Protein AF-A0A9X5RP06-F1 (afdb_monomer_lite)

Foldseek 3Di:
DPPDLDWDWDDDPNDIDTCSVVVVVLVVLLVVLVVDPDVVVVVVVLVVDDPVVNVSSVVSNVVVVVVVVVD

pLDDT: mean 88.54, std 11.55, range [38.31, 96.5]

Structure (mmCIF, N/CA/C/O backbone):
data_AF-A0A9X5RP06-F1
#
_entry.id   AF-A0A9X5RP06-F1
#
loop_
_atom_site.group_PDB
_atom_site.id
_atom_site.type_symbol
_atom_site.label_atom_id
_atom_site.label_alt_id
_atom_site.label_comp_id
_atom_site.label_asym_id
_atom_site.label_entity_id
_atom_site.label_seq_id
_atom_site.pdbx_PDB_ins_code
_atom_site.Cartn_x
_at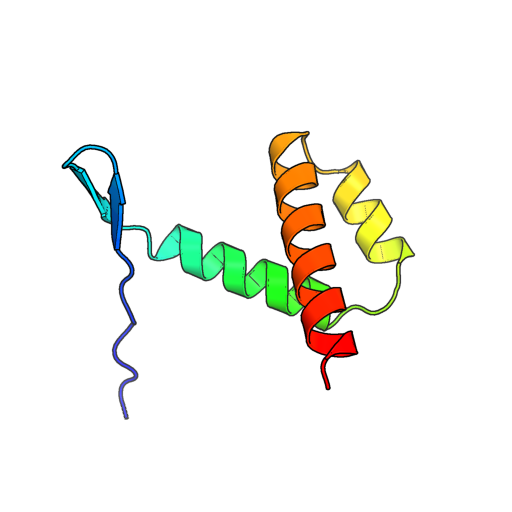om_site.Cartn_y
_atom_site.Cartn_z
_atom_site.occupancy
_atom_site.B_iso_or_equiv
_atom_site.auth_seq_id
_atom_site.auth_comp_id
_atom_site.auth_a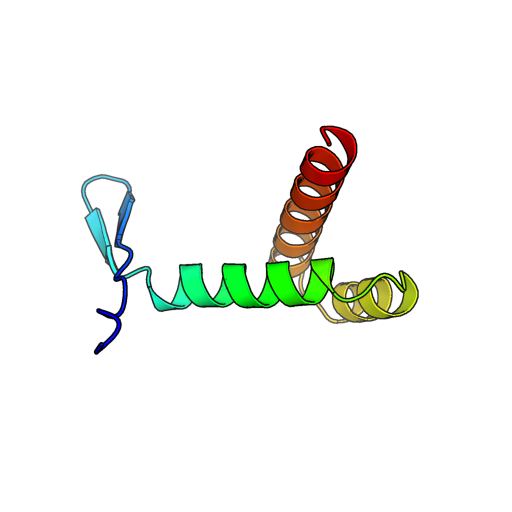sym_id
_atom_site.auth_atom_id
_atom_site.pdbx_PDB_model_num
ATOM 1 N N . MET A 1 1 ? -14.263 -9.135 -26.287 1.00 38.31 1 MET A N 1
ATOM 2 C CA . MET A 1 1 ? -13.340 -7.986 -26.347 1.00 38.31 1 MET A CA 1
ATOM 3 C C . MET A 1 1 ? -12.130 -8.375 -25.519 1.00 38.31 1 MET A C 1
ATOM 5 O O . MET A 1 1 ? -12.281 -8.558 -24.320 1.00 38.31 1 MET A O 1
ATOM 9 N N . VAL A 1 2 ? -10.995 -8.672 -26.155 1.00 42.62 2 VAL A N 1
ATOM 10 C CA . VAL A 1 2 ? -9.757 -8.961 -25.417 1.00 42.62 2 VAL A CA 1
ATOM 11 C C . VAL A 1 2 ? -9.311 -7.624 -24.844 1.00 42.62 2 VAL A C 1
ATOM 13 O O . VAL A 1 2 ? -9.004 -6.715 -25.610 1.00 42.62 2 VAL A O 1
ATOM 16 N N . LEU A 1 3 ? -9.394 -7.460 -23.524 1.00 52.03 3 LEU A N 1
ATOM 17 C CA . LEU A 1 3 ? -8.808 -6.303 -22.859 1.00 52.03 3 LEU A CA 1
ATOM 18 C C . LEU A 1 3 ? -7.310 -6.349 -23.150 1.00 52.03 3 LEU A C 1
ATOM 20 O O . LEU A 1 3 ? -6.633 -7.298 -22.760 1.00 52.03 3 LEU A O 1
ATOM 24 N N . SER A 1 4 ? -6.809 -5.366 -23.891 1.00 58.25 4 SER A N 1
ATOM 25 C CA . SER A 1 4 ? -5.376 -5.139 -24.018 1.00 58.25 4 SER A CA 1
ATOM 26 C C . SER A 1 4 ? -4.827 -4.997 -22.600 1.00 58.25 4 SER A C 1
ATOM 28 O O . SER A 1 4 ? -5.268 -4.105 -21.875 1.00 58.25 4 SER A O 1
ATOM 30 N N . ASN A 1 5 ? -3.916 -5.875 -22.180 1.00 77.19 5 ASN A N 1
ATOM 31 C CA . ASN A 1 5 ? -3.239 -5.704 -20.898 1.00 77.19 5 ASN A CA 1
ATOM 32 C C . ASN A 1 5 ? -2.502 -4.361 -20.950 1.00 77.19 5 ASN A C 1
ATOM 34 O O . ASN A 1 5 ? -1.564 -4.201 -21.731 1.00 77.19 5 ASN A O 1
ATOM 38 N N . VAL A 1 6 ? -2.976 -3.379 -20.180 1.00 84.75 6 VAL A N 1
ATOM 39 C CA . VAL A 1 6 ? -2.324 -2.072 -20.076 1.00 84.75 6 VAL A CA 1
ATOM 40 C C . VAL A 1 6 ? -0.941 -2.305 -19.482 1.00 84.75 6 VAL A C 1
ATOM 42 O O . VAL A 1 6 ? -0.820 -2.884 -18.404 1.00 84.75 6 VAL A O 1
ATOM 45 N N . GLN A 1 7 ? 0.092 -1.883 -20.206 1.00 92.31 7 GLN A N 1
ATOM 46 C CA . GLN A 1 7 ? 1.468 -1.901 -19.726 1.00 92.31 7 GLN A CA 1
ATOM 47 C C . GLN A 1 7 ? 1.838 -0.520 -19.203 1.00 92.31 7 GLN A C 1
ATOM 49 O O . GLN A 1 7 ? 1.487 0.500 -19.804 1.00 92.31 7 GLN A O 1
ATOM 54 N N . TYR A 1 8 ? 2.550 -0.502 -18.083 1.00 91.50 8 TYR A N 1
ATOM 55 C CA . TYR A 1 8 ? 3.017 0.719 -17.447 1.00 91.50 8 TYR A CA 1
ATOM 56 C C . TYR A 1 8 ? 4.535 0.768 -17.485 1.00 91.50 8 TYR A C 1
ATOM 58 O O . TYR A 1 8 ? 5.206 -0.232 -17.241 1.00 91.50 8 TYR A O 1
ATOM 66 N N . THR A 1 9 ? 5.073 1.958 -17.724 1.00 94.25 9 THR A N 1
ATOM 67 C CA . THR A 1 9 ? 6.515 2.182 -17.783 1.00 94.25 9 THR A CA 1
ATOM 68 C C . THR A 1 9 ? 6.883 3.316 -16.840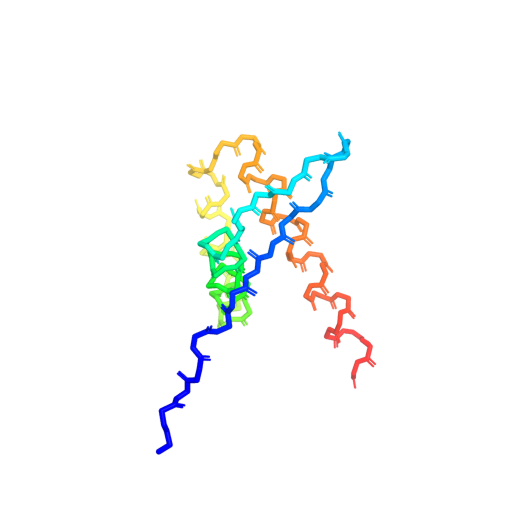 1.00 94.25 9 THR A C 1
ATOM 70 O O . THR A 1 9 ? 6.292 4.396 -16.891 1.00 94.25 9 THR A O 1
ATOM 73 N N . ALA A 1 10 ? 7.853 3.075 -15.962 1.00 93.25 10 ALA A N 1
ATOM 74 C CA . ALA A 1 10 ? 8.416 4.104 -15.099 1.00 93.25 10 ALA A CA 1
ATOM 75 C C . ALA A 1 10 ? 9.634 4.728 -15.784 1.00 93.25 10 ALA A C 1
ATOM 77 O O . ALA A 1 10 ? 10.524 4.013 -16.248 1.00 93.25 10 ALA A O 1
ATOM 78 N N . HIS A 1 11 ? 9.676 6.060 -15.825 1.00 93.44 11 HIS A N 1
ATOM 79 C CA . HIS A 1 11 ? 10.798 6.826 -16.361 1.00 93.44 11 HIS A CA 1
ATOM 80 C C . HIS A 1 11 ? 11.523 7.542 -15.220 1.00 93.44 11 HIS A C 1
ATOM 82 O O . HIS A 1 11 ? 10.912 8.332 -14.501 1.00 93.44 11 HIS A O 1
ATOM 88 N N . ALA A 1 12 ? 12.818 7.280 -15.055 1.00 90.50 12 ALA A N 1
ATOM 89 C CA . ALA A 1 12 ? 13.652 7.933 -14.050 1.00 90.50 12 ALA A CA 1
ATOM 90 C C . ALA A 1 12 ? 15.085 8.078 -14.569 1.00 90.50 12 ALA A C 1
ATOM 92 O O . ALA A 1 12 ? 15.660 7.111 -15.052 1.00 90.50 12 ALA A O 1
ATOM 93 N N . ASN A 1 13 ? 15.677 9.271 -14.445 1.00 89.94 13 ASN A N 1
ATOM 94 C CA . ASN A 1 13 ? 17.079 9.537 -14.802 1.00 89.94 13 ASN A CA 1
ATOM 95 C C . ASN A 1 13 ? 17.486 9.041 -16.209 1.00 89.94 13 ASN A C 1
ATOM 97 O O . ASN A 1 13 ? 18.530 8.418 -16.362 1.00 89.94 13 ASN A O 1
ATOM 101 N N . ASN A 1 14 ? 16.665 9.317 -17.229 1.00 91.62 14 ASN A N 1
ATOM 102 C CA . ASN A 1 14 ? 16.812 8.837 -18.617 1.00 91.62 14 ASN A CA 1
ATOM 103 C C . ASN A 1 14 ? 16.664 7.317 -18.830 1.00 91.62 14 ASN A C 1
ATOM 105 O O . ASN A 1 14 ? 16.697 6.879 -19.978 1.00 91.62 14 ASN A O 1
ATOM 109 N N . ASP A 1 15 ? 16.416 6.535 -17.780 1.00 91.62 15 ASP A N 1
ATOM 110 C CA . ASP A 1 15 ? 16.069 5.120 -17.886 1.00 91.62 15 ASP A CA 1
ATOM 111 C C . ASP A 1 15 ? 14.551 4.923 -17.929 1.00 91.62 15 ASP A C 1
ATOM 113 O O . ASP A 1 15 ? 13.777 5.650 -17.297 1.00 91.62 15 ASP A O 1
ATOM 117 N N . SER A 1 16 ? 14.126 3.892 -18.660 1.00 94.12 16 SER A N 1
ATOM 118 C CA . SER A 1 16 ? 12.742 3.432 -18.728 1.00 94.12 16 SER A CA 1
ATOM 119 C C . SER A 1 16 ? 12.681 1.954 -18.350 1.00 94.12 16 SER A C 1
ATOM 121 O O . SER A 1 16 ? 13.447 1.148 -18.880 1.00 94.12 16 SER A O 1
ATOM 123 N N . LYS A 1 17 ? 11.811 1.597 -17.401 1.00 94.44 17 LYS A N 1
ATOM 124 C CA . LYS A 1 17 ? 11.648 0.221 -16.904 1.00 94.44 17 LYS A CA 1
ATOM 125 C C . LYS A 1 17 ? 10.174 -0.156 -16.861 1.00 94.44 17 LYS A C 1
ATOM 127 O O . LYS A 1 17 ? 9.336 0.686 -16.537 1.00 94.44 17 LYS A O 1
ATOM 132 N N . ASP A 1 18 ? 9.876 -1.417 -17.162 1.00 94.00 18 ASP A N 1
ATOM 133 C CA . ASP A 1 18 ? 8.532 -1.967 -16.981 1.00 94.00 18 ASP A CA 1
ATOM 134 C C . ASP A 1 18 ? 8.126 -1.837 -15.504 1.00 94.00 18 ASP A C 1
ATOM 136 O O . ASP A 1 18 ? 8.866 -2.225 -14.598 1.00 94.00 18 ASP A O 1
ATOM 140 N N . ALA A 1 19 ? 6.968 -1.228 -15.280 1.00 94.50 19 ALA A N 1
ATOM 141 C CA . ALA A 1 19 ? 6.380 -0.966 -13.976 1.00 94.50 19 ALA A CA 1
ATOM 142 C C . ALA A 1 19 ? 4.981 -1.589 -13.846 1.00 94.50 19 ALA A C 1
ATOM 144 O O . ALA A 1 19 ? 4.258 -1.287 -12.896 1.00 94.50 19 ALA A O 1
ATOM 145 N N . THR A 1 20 ? 4.584 -2.445 -14.790 1.00 92.81 20 THR A N 1
ATOM 146 C CA . THR A 1 20 ? 3.230 -2.999 -14.884 1.00 92.81 20 THR A CA 1
ATOM 147 C C . THR A 1 20 ? 2.839 -3.749 -13.617 1.00 92.81 20 THR A C 1
ATOM 149 O O . THR A 1 20 ? 1.794 -3.468 -13.032 1.00 92.81 20 THR A O 1
ATOM 152 N N . GLU A 1 21 ? 3.698 -4.648 -13.134 1.00 92.62 21 GLU A N 1
ATOM 153 C CA . GLU A 1 21 ? 3.441 -5.401 -11.900 1.00 92.62 21 GLU A CA 1
ATOM 154 C C . GLU A 1 21 ? 3.343 -4.489 -10.675 1.00 92.62 21 GLU A C 1
ATOM 156 O O . GLU A 1 21 ? 2.458 -4.664 -9.839 1.00 92.62 21 GLU A O 1
ATOM 161 N N . TYR A 1 22 ? 4.207 -3.475 -10.601 1.00 90.44 22 TYR A N 1
ATOM 162 C CA . TYR A 1 22 ? 4.211 -2.518 -9.501 1.00 90.44 22 TYR A CA 1
ATOM 163 C C . TYR A 1 22 ? 2.913 -1.700 -9.454 1.00 90.44 22 TYR A C 1
ATOM 165 O O . TYR A 1 22 ? 2.275 -1.606 -8.405 1.00 90.44 22 TYR A O 1
ATOM 173 N N . VAL A 1 23 ? 2.470 -1.159 -10.593 1.00 92.00 23 VAL A N 1
ATOM 174 C CA . VAL A 1 23 ? 1.209 -0.406 -10.682 1.00 92.00 23 VAL A CA 1
ATOM 175 C C . VAL A 1 23 ? 0.008 -1.300 -10.366 1.00 92.00 23 VAL A C 1
ATOM 177 O O . VAL A 1 23 ? -0.886 -0.883 -9.627 1.00 92.00 23 VAL A O 1
ATOM 180 N N . ASN A 1 24 ? 0.006 -2.544 -10.851 1.00 91.94 24 ASN A N 1
ATOM 181 C CA . ASN A 1 24 ? -1.049 -3.505 -10.534 1.00 91.94 24 ASN A CA 1
ATOM 182 C C . ASN A 1 24 ? -1.104 -3.810 -9.029 1.00 91.94 24 ASN A C 1
ATOM 184 O O . ASN A 1 24 ? -2.189 -3.817 -8.447 1.00 91.94 24 ASN A O 1
ATOM 188 N N . ALA A 1 25 ? 0.045 -3.988 -8.369 1.00 90.25 25 ALA A N 1
ATOM 189 C CA . ALA A 1 25 ? 0.102 -4.186 -6.922 1.00 90.25 25 ALA A CA 1
ATOM 190 C C . ALA A 1 25 ? -0.487 -2.990 -6.152 1.00 90.25 25 ALA A C 1
ATOM 192 O O . ALA A 1 25 ? -1.299 -3.183 -5.244 1.00 90.25 25 ALA A O 1
ATOM 193 N N . LEU A 1 26 ? -0.160 -1.755 -6.554 1.00 92.06 26 LEU A N 1
ATOM 194 C CA . LEU A 1 26 ? -0.746 -0.547 -5.960 1.00 92.06 26 LEU A CA 1
ATOM 195 C C . LEU A 1 26 ? -2.266 -0.492 -6.136 1.00 92.06 26 LEU A C 1
ATOM 197 O O . LEU A 1 26 ? -2.978 -0.113 -5.202 1.00 92.06 26 LEU A O 1
ATOM 201 N N . ALA A 1 27 ? -2.775 -0.885 -7.306 1.00 91.88 27 ALA A N 1
ATOM 202 C CA . ALA A 1 27 ? -4.210 -0.935 -7.566 1.00 91.88 27 ALA A CA 1
ATOM 203 C C . ALA A 1 27 ? -4.918 -1.963 -6.667 1.00 91.88 27 ALA A C 1
ATOM 205 O O . ALA A 1 27 ? -5.970 -1.655 -6.099 1.00 91.88 27 ALA A O 1
ATOM 206 N N . TYR A 1 28 ? -4.328 -3.148 -6.476 1.00 91.88 28 TYR A N 1
ATOM 207 C CA . TYR A 1 28 ? -4.879 -4.169 -5.581 1.00 91.88 28 TYR A CA 1
ATOM 208 C C . TYR A 1 28 ? -4.897 -3.714 -4.121 1.00 91.88 28 TYR A C 1
ATOM 210 O O . TYR A 1 28 ? -5.936 -3.826 -3.470 1.00 91.88 28 TYR A O 1
ATOM 218 N N . ILE A 1 29 ? -3.797 -3.141 -3.624 1.00 91.25 29 ILE A N 1
ATOM 219 C CA . ILE A 1 29 ? -3.719 -2.619 -2.252 1.00 91.25 29 ILE A CA 1
ATOM 220 C C . ILE A 1 29 ? -4.735 -1.492 -2.054 1.00 91.25 29 ILE A C 1
ATOM 222 O O . ILE A 1 29 ? -5.491 -1.506 -1.088 1.00 91.25 29 ILE A O 1
ATOM 226 N N . SER A 1 30 ? -4.820 -0.551 -2.997 1.00 91.81 30 SER A N 1
ATOM 227 C CA . SER A 1 30 ? -5.789 0.550 -2.927 1.00 91.81 30 SER A CA 1
ATOM 228 C C . SER A 1 30 ? -7.231 0.042 -2.898 1.00 91.81 30 SER A C 1
ATOM 230 O O . SER A 1 30 ? -8.045 0.545 -2.130 1.00 91.81 30 SER A O 1
ATOM 232 N N . SER A 1 31 ? -7.540 -0.975 -3.706 1.00 91.75 31 SER A N 1
ATOM 233 C CA . SER A 1 31 ? -8.873 -1.586 -3.753 1.00 91.75 31 SER A CA 1
ATOM 234 C C . SER A 1 31 ? -9.206 -2.317 -2.455 1.00 91.75 31 SER A C 1
ATOM 236 O O . SER A 1 31 ? -10.316 -2.181 -1.949 1.00 91.75 31 SER A O 1
ATOM 238 N N . PHE A 1 32 ? -8.241 -3.049 -1.890 1.00 90.94 32 PHE A N 1
ATOM 239 C CA . PHE A 1 32 ? -8.377 -3.680 -0.580 1.00 90.94 32 PHE A CA 1
ATOM 240 C C . PHE A 1 32 ? -8.675 -2.629 0.499 1.00 90.94 32 PHE A C 1
ATOM 242 O O . PHE A 1 32 ? -9.687 -2.724 1.186 1.00 90.94 32 PHE A O 1
ATOM 249 N N . LEU A 1 33 ? -7.851 -1.585 0.599 1.00 92.44 33 LEU A N 1
ATOM 250 C CA . LEU A 1 33 ? -8.008 -0.539 1.614 1.00 92.44 33 LEU A CA 1
ATOM 251 C C . LEU A 1 33 ? -9.326 0.234 1.465 1.00 92.44 33 LEU A C 1
ATOM 253 O O . LEU A 1 33 ? -9.929 0.600 2.465 1.00 92.44 33 LEU A O 1
ATOM 257 N N . LEU A 1 34 ? -9.793 0.461 0.234 1.00 89.62 34 LEU A N 1
ATOM 258 C CA . LEU A 1 34 ? -11.082 1.106 -0.019 1.00 89.62 34 LEU A CA 1
ATOM 259 C C . LEU A 1 34 ? -12.272 0.212 0.370 1.00 89.62 34 LEU A C 1
ATOM 261 O O . LEU A 1 34 ? -13.278 0.714 0.866 1.00 89.62 34 LEU A O 1
ATOM 265 N N . ALA A 1 35 ? -12.176 -1.099 0.129 1.00 89.00 35 ALA A N 1
ATOM 266 C CA . ALA A 1 35 ? -13.254 -2.046 0.406 1.00 89.00 35 ALA A CA 1
ATOM 267 C C . ALA A 1 35 ? -13.428 -2.342 1.904 1.00 89.00 35 ALA A C 1
ATOM 269 O O . ALA A 1 35 ? -14.542 -2.615 2.353 1.00 89.00 35 ALA A O 1
ATOM 270 N N . TYR A 1 36 ? -12.345 -2.300 2.682 1.00 84.12 36 TYR A N 1
ATOM 271 C CA . TYR A 1 36 ? -12.381 -2.582 4.114 1.00 84.12 36 TYR A CA 1
ATOM 272 C C . TYR A 1 36 ? -12.508 -1.297 4.938 1.00 84.12 36 TYR A C 1
ATOM 274 O O . TYR A 1 36 ? -11.565 -0.528 5.066 1.00 84.12 36 TYR A O 1
ATOM 282 N N . SER A 1 37 ? -13.671 -1.100 5.563 1.00 68.75 37 SER A N 1
ATOM 283 C CA . SER A 1 37 ? -13.943 0.054 6.439 1.00 68.75 37 SER A CA 1
ATOM 284 C C . SER A 1 37 ? -13.523 -0.157 7.901 1.00 68.75 37 SER A C 1
ATOM 286 O O . SER A 1 37 ? -13.597 0.774 8.700 1.00 68.75 37 SER A O 1
ATOM 288 N N . ASP A 1 38 ? -13.133 -1.380 8.281 1.00 87.25 38 ASP A N 1
ATOM 289 C CA . ASP A 1 38 ? -12.740 -1.698 9.657 1.00 87.25 38 ASP A CA 1
ATOM 290 C C . ASP A 1 38 ? -11.275 -1.328 9.907 1.00 87.25 38 ASP A C 1
ATOM 292 O O . ASP A 1 38 ? -10.347 -1.990 9.429 1.00 87.25 38 ASP A O 1
ATOM 296 N N . GLN A 1 39 ? -11.083 -0.296 10.728 1.00 86.44 39 GLN A N 1
ATOM 297 C CA . GLN A 1 39 ? -9.772 0.189 11.140 1.00 86.44 39 GLN A CA 1
ATOM 298 C C . GLN A 1 39 ? -8.904 -0.912 11.768 1.00 86.44 39 GLN A C 1
ATOM 300 O O . GLN A 1 39 ? -7.701 -0.927 11.544 1.00 86.44 39 GLN A O 1
ATOM 305 N N . LYS A 1 40 ? -9.482 -1.899 12.469 1.00 92.50 40 LYS A N 1
ATOM 306 C CA . LYS A 1 40 ? -8.704 -2.978 13.108 1.00 92.50 40 LYS A CA 1
ATOM 307 C C . LYS A 1 40 ? -7.998 -3.878 12.098 1.00 92.50 40 LYS A C 1
ATOM 309 O O . LYS A 1 40 ? -6.930 -4.414 12.394 1.00 92.50 40 LYS A O 1
ATOM 314 N N . VAL A 1 41 ? -8.598 -4.079 10.923 1.00 91.56 41 VAL A N 1
ATOM 315 C CA . VAL A 1 41 ? -7.988 -4.865 9.841 1.00 91.56 41 VAL A CA 1
ATOM 316 C C . VAL A 1 41 ? -6.797 -4.105 9.264 1.00 91.56 41 VAL A C 1
ATOM 318 O O . VAL A 1 41 ? -5.735 -4.694 9.061 1.00 91.56 41 VAL A O 1
ATOM 321 N N . ILE A 1 42 ? -6.959 -2.795 9.068 1.00 91.31 42 ILE A N 1
ATOM 322 C CA . ILE A 1 42 ? -5.906 -1.901 8.582 1.00 91.31 42 ILE A CA 1
ATOM 323 C C . ILE A 1 42 ? -4.764 -1.816 9.600 1.00 91.31 42 ILE A C 1
ATOM 325 O O . ILE A 1 42 ? -3.608 -2.010 9.234 1.00 91.31 42 ILE A O 1
ATOM 329 N N . ASP A 1 43 ? -5.070 -1.624 10.882 1.00 93.25 43 ASP A N 1
ATOM 330 C CA . ASP A 1 43 ? -4.067 -1.564 11.948 1.00 93.25 43 ASP A CA 1
ATOM 331 C C . ASP A 1 43 ? -3.251 -2.859 12.001 1.00 93.25 43 ASP A C 1
ATOM 333 O O . ASP A 1 43 ? -2.022 -2.825 12.061 1.00 93.25 43 ASP A O 1
ATOM 337 N N . LYS A 1 44 ? -3.913 -4.019 11.897 1.00 94.06 44 LYS A N 1
ATOM 338 C CA . LYS A 1 44 ? -3.221 -5.311 11.854 1.00 94.06 44 LYS A CA 1
ATOM 339 C C . LYS A 1 44 ? -2.287 -5.418 10.646 1.00 94.06 44 LYS A C 1
ATOM 341 O O . LYS A 1 44 ? -1.155 -5.866 10.817 1.00 94.06 44 LYS A O 1
ATOM 346 N N . LEU A 1 45 ? -2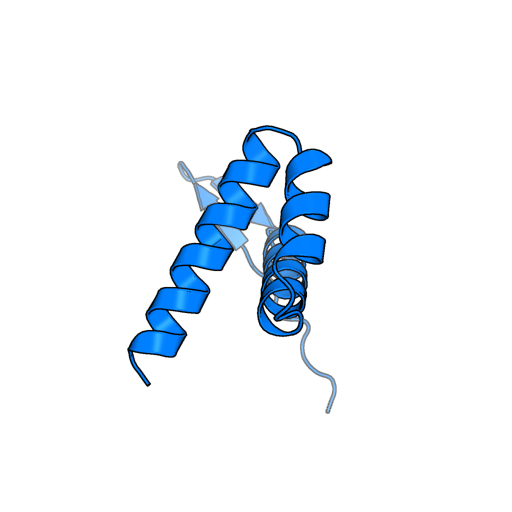.728 -4.988 9.461 1.00 92.06 45 LEU A N 1
ATOM 347 C CA . LEU A 1 45 ? -1.884 -4.943 8.262 1.00 92.06 45 LEU A CA 1
ATOM 348 C C . LEU A 1 45 ? -0.641 -4.067 8.489 1.00 92.06 45 LEU A C 1
ATOM 350 O O . LEU A 1 45 ? 0.474 -4.495 8.188 1.00 92.06 45 LEU A O 1
ATOM 354 N N . LEU A 1 46 ? -0.815 -2.880 9.076 1.00 94.00 46 LEU A N 1
ATOM 355 C CA . LEU A 1 46 ? 0.286 -1.962 9.375 1.00 94.00 46 LEU A CA 1
ATOM 356 C C . LEU A 1 46 ? 1.277 -2.562 10.383 1.00 94.00 46 LEU A C 1
ATOM 358 O O . LEU A 1 46 ? 2.479 -2.492 10.161 1.00 94.00 46 LEU A O 1
ATOM 362 N N . THR A 1 47 ? 0.808 -3.240 11.439 1.00 96.12 47 THR A N 1
ATOM 363 C CA . THR A 1 47 ? 1.715 -3.895 12.410 1.00 96.12 47 THR A CA 1
ATOM 364 C C . THR A 1 47 ? 2.565 -5.024 11.827 1.00 96.12 47 THR A C 1
ATOM 366 O O . THR A 1 47 ? 3.576 -5.395 12.419 1.00 96.12 47 THR A O 1
ATOM 369 N N . GLN A 1 48 ? 2.152 -5.595 10.694 1.00 95.19 48 GLN A N 1
ATOM 370 C CA . GLN A 1 48 ? 2.876 -6.664 10.004 1.00 95.19 48 GLN A CA 1
ATOM 371 C C . GLN A 1 48 ? 3.781 -6.142 8.881 1.00 95.19 48 GLN A C 1
ATOM 373 O O . GLN A 1 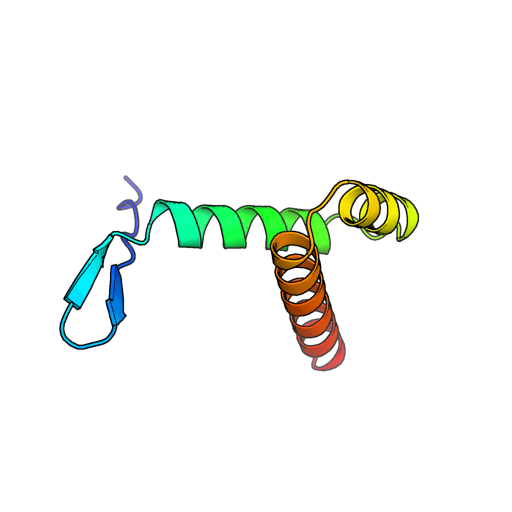48 ? 4.561 -6.914 8.326 1.00 95.19 48 GLN A O 1
ATOM 378 N N . SER A 1 49 ? 3.668 -4.858 8.548 1.00 94.38 49 SER A N 1
ATOM 379 C CA . SER A 1 49 ? 4.393 -4.216 7.458 1.00 94.38 49 SER A CA 1
ATOM 380 C C . SER A 1 49 ? 5.741 -3.686 7.942 1.00 94.38 49 SER A C 1
ATOM 382 O O . SER A 1 49 ? 5.891 -3.270 9.093 1.00 94.38 49 SER A O 1
ATOM 384 N N . ASN A 1 50 ? 6.737 -3.659 7.058 1.00 96.50 50 ASN A N 1
ATOM 385 C CA . ASN A 1 50 ? 7.967 -2.918 7.337 1.00 96.50 50 ASN A CA 1
ATOM 386 C C . ASN A 1 50 ? 7.751 -1.398 7.183 1.00 96.50 50 ASN A C 1
ATOM 388 O O . ASN A 1 50 ? 6.675 -0.943 6.797 1.00 96.50 50 ASN A O 1
ATOM 392 N N . GLU A 1 51 ? 8.775 -0.598 7.485 1.00 96.25 51 GLU A N 1
ATOM 393 C CA . GLU A 1 51 ? 8.705 0.870 7.430 1.00 96.25 51 GLU A CA 1
ATOM 394 C C . GLU A 1 51 ? 8.250 1.392 6.056 1.00 96.25 51 GLU A C 1
ATOM 396 O O . GLU A 1 51 ? 7.304 2.171 5.972 1.00 96.25 51 GLU A O 1
ATOM 401 N N . LYS A 1 52 ? 8.843 0.893 4.966 1.00 93.50 52 LYS A N 1
ATOM 402 C CA . LYS A 1 52 ? 8.517 1.341 3.602 1.00 93.50 52 LYS A CA 1
ATOM 403 C C . LYS A 1 52 ? 7.102 0.954 3.184 1.00 93.50 52 LYS A C 1
ATOM 405 O O . LYS A 1 52 ? 6.405 1.730 2.535 1.00 93.50 52 LYS A O 1
ATOM 410 N N . GLU A 1 53 ? 6.681 -0.256 3.532 1.00 93.19 53 GLU A N 1
ATOM 411 C CA . GLU A 1 53 ? 5.318 -0.732 3.278 1.00 93.19 53 GLU A CA 1
ATOM 412 C C . GLU A 1 53 ? 4.296 0.083 4.076 1.00 93.19 53 GLU A C 1
ATOM 414 O O . GLU A 1 53 ? 3.270 0.488 3.533 1.00 93.19 53 GLU A O 1
ATOM 419 N N . THR A 1 54 ? 4.611 0.388 5.335 1.00 95.50 54 THR A N 1
ATOM 420 C CA . THR A 1 54 ? 3.789 1.220 6.221 1.00 95.50 54 THR A CA 1
ATOM 421 C C . THR A 1 54 ? 3.610 2.624 5.648 1.00 95.50 54 THR A C 1
ATOM 423 O O . THR A 1 54 ? 2.484 3.117 5.562 1.00 95.50 54 THR A O 1
ATOM 426 N N . GLU A 1 55 ? 4.696 3.265 5.209 1.00 95.56 55 GLU A N 1
ATOM 427 C CA . GLU A 1 55 ? 4.647 4.576 4.552 1.00 95.56 55 GLU A CA 1
ATOM 428 C C . GLU A 1 55 ? 3.789 4.548 3.283 1.00 95.56 55 GLU A C 1
ATOM 430 O O . GLU A 1 55 ? 2.942 5.423 3.086 1.00 95.56 55 GLU A O 1
ATOM 435 N N . LEU A 1 56 ? 3.958 3.517 2.450 1.00 93.44 56 LEU A N 1
ATOM 436 C CA . LEU A 1 56 ? 3.180 3.352 1.227 1.00 93.44 56 LEU A CA 1
ATOM 437 C C . LEU A 1 56 ? 1.680 3.202 1.522 1.00 93.44 56 LEU A C 1
ATOM 439 O O . LEU A 1 56 ? 0.864 3.903 0.920 1.00 93.44 56 LEU A O 1
ATOM 443 N N . ILE A 1 57 ? 1.314 2.312 2.447 1.00 93.94 57 ILE A N 1
ATOM 444 C CA . ILE A 1 57 ? -0.082 2.053 2.825 1.00 93.94 57 ILE A CA 1
ATOM 445 C C . ILE A 1 57 ? -0.723 3.322 3.395 1.00 93.94 57 ILE A C 1
ATOM 447 O O . ILE A 1 57 ? -1.824 3.689 2.977 1.00 93.94 57 ILE A O 1
ATOM 451 N N . ASN A 1 58 ? -0.025 4.033 4.284 1.00 94.19 58 ASN A N 1
ATOM 452 C CA . ASN A 1 58 ? -0.510 5.296 4.840 1.00 94.19 58 ASN A CA 1
ATOM 453 C C . ASN A 1 58 ? -0.707 6.361 3.753 1.00 94.19 58 ASN A C 1
ATOM 455 O O . ASN A 1 58 ? -1.742 7.026 3.732 1.00 94.19 58 ASN A O 1
ATOM 459 N N . GLY A 1 59 ? 0.227 6.478 2.804 1.00 95.00 59 GLY A N 1
ATOM 460 C CA . GLY A 1 59 ? 0.091 7.392 1.669 1.00 95.00 59 GLY A CA 1
ATOM 461 C C . GLY A 1 59 ? -1.139 7.088 0.805 1.00 95.00 59 GLY A C 1
ATOM 462 O O . GLY A 1 59 ? -1.874 8.003 0.419 1.00 95.00 59 GLY A O 1
ATOM 463 N N . ILE A 1 60 ? -1.410 5.803 0.547 1.00 94.31 60 ILE A N 1
ATOM 464 C CA . ILE A 1 60 ? -2.612 5.366 -0.177 1.00 94.31 60 ILE A CA 1
ATOM 465 C C . ILE A 1 60 ? -3.876 5.726 0.616 1.00 94.31 60 ILE A C 1
ATOM 467 O O . ILE A 1 60 ? -4.788 6.331 0.048 1.00 94.31 60 ILE A O 1
ATOM 471 N N . LEU A 1 61 ? -3.923 5.419 1.918 1.00 92.69 61 LEU A N 1
ATOM 472 C CA . LEU A 1 61 ? -5.062 5.729 2.791 1.00 92.69 61 LEU A CA 1
ATOM 473 C C . LEU A 1 61 ? -5.376 7.225 2.821 1.00 92.69 61 LEU A C 1
ATOM 475 O O . LEU A 1 61 ? -6.520 7.608 2.573 1.00 92.69 61 LEU A O 1
ATOM 479 N N . SER A 1 62 ? -4.369 8.076 3.043 1.00 92.94 62 SER A N 1
ATOM 480 C CA . SER A 1 62 ? -4.555 9.531 3.055 1.00 92.94 62 SER A CA 1
ATOM 481 C C . SER A 1 62 ? -5.115 10.041 1.726 1.00 92.94 62 SER A C 1
ATOM 483 O O . SER A 1 62 ? -6.004 10.894 1.706 1.00 92.94 62 SER A O 1
ATOM 485 N N . ARG A 1 63 ? -4.649 9.495 0.594 1.00 92.31 63 ARG A N 1
ATOM 486 C CA . ARG A 1 63 ? -5.152 9.900 -0.725 1.00 92.31 63 ARG A CA 1
ATOM 487 C C . ARG A 1 63 ? -6.574 9.406 -0.996 1.00 92.31 63 ARG A C 1
ATOM 489 O O . ARG A 1 63 ? -7.330 10.114 -1.662 1.00 92.31 63 ARG A O 1
ATOM 496 N N . LEU A 1 64 ? -6.935 8.211 -0.528 1.00 90.94 64 LEU A N 1
ATOM 497 C CA . LEU A 1 64 ? -8.303 7.693 -0.623 1.00 90.94 64 LEU A CA 1
ATOM 498 C C . LEU A 1 64 ? -9.268 8.545 0.209 1.00 90.94 64 LEU A C 1
ATOM 500 O O . LEU A 1 64 ? -10.292 8.971 -0.316 1.00 90.94 64 LEU A O 1
ATOM 504 N N . GLN A 1 65 ? -8.907 8.860 1.455 1.00 89.31 65 GLN A N 1
ATOM 505 C CA . GLN A 1 65 ? -9.699 9.716 2.344 1.00 89.31 65 GLN A CA 1
ATOM 506 C C . GLN A 1 65 ? -9.930 11.106 1.746 1.00 89.31 65 GLN A C 1
ATOM 508 O O . GLN A 1 65 ? -11.067 11.571 1.720 1.00 89.31 65 GLN A O 1
ATOM 513 N N . LEU A 1 66 ? -8.882 11.732 1.193 1.00 92.62 66 LEU A N 1
ATOM 514 C CA . LEU A 1 66 ? -9.005 13.024 0.516 1.00 92.62 66 LEU A CA 1
ATOM 515 C C . LEU A 1 66 ? -10.036 12.964 -0.623 1.00 92.62 66 LEU A C 1
ATOM 517 O O . LEU A 1 66 ? -10.962 13.767 -0.651 1.00 92.62 66 LEU A O 1
ATOM 521 N N . ARG A 1 67 ? -9.939 11.967 -1.511 1.00 89.94 67 ARG A N 1
ATOM 522 C CA . ARG A 1 67 ? -10.875 11.822 -2.643 1.00 89.94 67 ARG A CA 1
ATOM 523 C C . ARG A 1 67 ? -12.313 11.512 -2.225 1.00 89.94 67 ARG A C 1
ATOM 525 O O . ARG A 1 67 ? -13.241 11.870 -2.944 1.00 89.94 67 ARG A O 1
ATOM 532 N N . LEU A 1 68 ? -12.501 10.831 -1.096 1.00 86.75 68 LEU A N 1
ATOM 533 C CA . LEU A 1 68 ? -13.828 10.584 -0.531 1.00 86.75 68 LEU A CA 1
ATOM 534 C C . LEU A 1 68 ? -14.417 11.834 0.130 1.00 86.75 68 LEU A C 1
ATOM 536 O O . LEU A 1 68 ? -15.629 11.966 0.152 1.00 86.75 68 LEU A O 1
ATOM 540 N N . SER A 1 69 ? -13.582 12.741 0.645 1.00 88.44 69 SER A N 1
ATOM 541 C CA . SER A 1 69 ? -14.038 14.016 1.220 1.00 88.44 69 SER A CA 1
ATOM 542 C C . SER A 1 69 ? -14.375 15.089 0.179 1.00 88.44 69 SER A C 1
ATOM 544 O O . SER A 1 69 ? -15.063 16.053 0.497 1.00 88.44 69 SER A O 1
ATOM 546 N N . GLU A 1 70 ? -13.867 14.936 -1.048 1.00 87.19 70 GLU A N 1
ATOM 547 C CA . GLU A 1 70 ? -14.107 15.842 -2.180 1.00 87.19 70 GLU A CA 1
ATOM 548 C C . GLU A 1 70 ? -15.394 15.510 -2.968 1.00 87.19 70 GLU A C 1
ATOM 550 O O . GLU A 1 70 ? -15.764 16.279 -3.855 1.00 87.19 70 GLU A O 1
ATOM 555 N N . ASN A 1 71 ? -16.062 14.388 -2.661 1.00 59.31 71 ASN A N 1
ATOM 556 C CA . ASN A 1 71 ? -17.347 13.966 -3.244 1.00 59.31 71 ASN A CA 1
ATOM 557 C C . ASN A 1 71 ? -18.494 14.130 -2.242 1.00 59.31 71 ASN A C 1
ATOM 559 O O . ASN A 1 71 ? -19.627 14.372 -2.712 1.00 59.31 71 ASN A O 1
#

Sequence (71 aa):
MVLSNVQYTAHA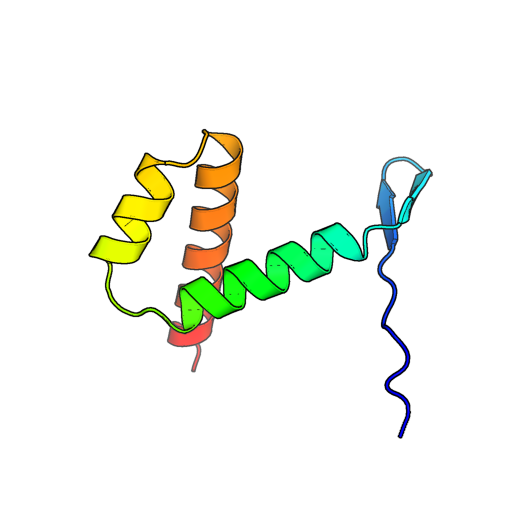NNDSKDATEYVNALAYISSFLLAYSDQKVIDKLLTQSNEKETELINGILSRLQLRLSEN

Radius of gyration: 14.95 Å; chains: 1; bounding box: 34×25×40 Å

Organism: Bacillus thuringiensis (NCBI:txid1428)

Secondary structure (DSSP, 8-state):
--------EEEETTEEEE-HHHHHHHHHHHHHHHH---HHHHHHHHHHS-HHHHHHHHHHHHHHHHHHH--